Protein AF-A0A0Q4E745-F1 (afdb_monomer)

pLDDT: mean 74.01, std 17.49, range [37.34, 93.94]

Sequence (80 aa):
MLDGCGTDNRNDLLIIAIEALLESGKYTGRDIVSAAVALGFKASHAGAILNANRGGNPARHRWQRGVEGVYYLHPVKMAA

Mean predicted aligned error: 8.69 Å

Foldseek 3Di:
DPPPDDPVCVLVVLLVLLVVCQVVPQFALVSSLVVVVVVPDDSVSNSCVLPVVDDPDVVSRQWDADPVRTMHGNPPPPPD

Solvent-accessible surface area (backbone atoms only — not comparable to full-atom values): 4959 Å² total; per-residue (Å²): 132,89,83,85,65,64,88,89,44,59,65,60,54,47,53,53,49,51,52,55,36,42,77,73,67,38,35,39,62,69,51,42,29,56,51,40,36,78,74,71,45,55,53,70,57,44,48,46,41,69,71,63,64,58,58,104,44,63,92,74,52,60,54,49,77,48,98,85,56,38,44,46,66,55,81,75,80,72,80,128

Secondary structure (DSSP, 8-state):
---SS-GGGHHHHHHHHHHHHHHTT--BHHHHHHHHHHTT--HHHHHHHHHH--SS-GGG--EEE-TTSBEEEPPP----

Nearest PDB structures (foldseek):
  6awl-assembly1_B  TM=5.445E-01  e=2.969E+00  Homo sapiens
  8ibx-assembly1_C  TM=4.880E-01  e=7.213E+00  Bombyx mori

Radius of gyration: 12.61 Å; Cα contacts (8 Å, |Δi|>4): 74; chains: 1; bounding box: 25×36×37 Å

Structure (mmCIF, N/CA/C/O backbone):
data_AF-A0A0Q4E745-F1
#
_entry.id   AF-A0A0Q4E745-F1
#
loop_
_atom_site.group_PDB
_atom_site.id
_atom_site.type_symbol
_atom_site.label_atom_id
_atom_site.label_alt_id
_atom_site.label_comp_id
_atom_site.label_asym_id
_atom_site.label_entity_id
_atom_site.label_seq_id
_atom_site.pdbx_PDB_ins_code
_atom_site.Cartn_x
_atom_site.Cartn_y
_atom_site.Cartn_z
_atom_site.occupancy
_atom_site.B_iso_or_equiv
_atom_site.auth_seq_id
_atom_site.auth_comp_id
_atom_site.auth_asym_id
_atom_site.auth_atom_id
_atom_site.pdbx_PDB_model_num
ATOM 1 N N . MET A 1 1 ? -1.401 -8.826 -18.211 1.00 41.72 1 MET A N 1
ATOM 2 C CA . MET A 1 1 ? 0.048 -8.540 -18.247 1.00 41.72 1 MET A CA 1
ATOM 3 C C . MET A 1 1 ? 0.218 -7.056 -18.522 1.00 41.72 1 MET A C 1
ATOM 5 O O . MET A 1 1 ? -0.260 -6.590 -19.548 1.00 41.72 1 MET A O 1
ATOM 9 N N . LEU A 1 2 ? 0.786 -6.302 -17.579 1.00 45.16 2 LEU A N 1
ATOM 10 C CA . LEU A 1 2 ? 1.115 -4.878 -17.748 1.00 45.16 2 LEU A CA 1
ATOM 11 C C . LEU A 1 2 ? 2.438 -4.751 -18.529 1.00 45.16 2 LEU A C 1
ATOM 13 O O . LEU A 1 2 ? 3.419 -4.232 -18.011 1.00 45.16 2 LEU A O 1
ATOM 17 N N . ASP A 1 3 ? 2.482 -5.281 -19.753 1.00 45.06 3 ASP A N 1
ATOM 18 C CA . ASP A 1 3 ? 3.708 -5.352 -20.574 1.00 45.06 3 ASP A CA 1
ATOM 19 C C . ASP A 1 3 ? 3.892 -4.151 -21.523 1.00 45.06 3 ASP A C 1
ATOM 21 O O . ASP A 1 3 ? 4.841 -4.105 -22.297 1.00 45.06 3 ASP A O 1
ATOM 25 N N . GLY A 1 4 ? 2.999 -3.155 -21.476 1.00 45.47 4 GLY A N 1
ATOM 26 C CA . GLY A 1 4 ? 2.983 -2.046 -22.442 1.00 45.47 4 GLY A CA 1
ATOM 27 C C . GLY A 1 4 ? 3.400 -0.669 -21.920 1.00 45.47 4 GLY A C 1
ATOM 28 O O . GLY A 1 4 ? 3.493 0.264 -22.711 1.00 45.47 4 GLY A O 1
ATOM 29 N N . CYS A 1 5 ? 3.629 -0.495 -20.616 1.00 42.66 5 CYS A N 1
ATOM 30 C CA . CYS A 1 5 ? 3.986 0.806 -20.047 1.00 42.66 5 CYS A CA 1
ATOM 31 C C . CYS A 1 5 ? 5.436 0.745 -19.571 1.00 42.66 5 CYS A C 1
ATOM 33 O O . CYS A 1 5 ? 5.751 -0.084 -18.721 1.00 42.66 5 CYS A O 1
ATOM 35 N N . GLY A 1 6 ? 6.298 1.579 -20.163 1.00 44.69 6 GLY A N 1
ATOM 36 C CA . GLY A 1 6 ? 7.759 1.540 -20.054 1.00 44.69 6 GLY A CA 1
ATOM 37 C C . GLY A 1 6 ? 8.305 1.020 -18.721 1.00 44.69 6 GLY A C 1
ATOM 38 O O . GLY A 1 6 ? 7.912 1.461 -17.639 1.00 44.69 6 GLY A O 1
ATOM 39 N N . THR A 1 7 ? 9.259 0.097 -18.820 1.00 51.38 7 THR A N 1
ATOM 40 C CA . THR A 1 7 ? 10.004 -0.529 -17.715 1.00 51.38 7 THR A CA 1
ATOM 41 C C . THR A 1 7 ? 10.607 0.459 -16.711 1.00 51.38 7 THR A C 1
ATOM 43 O O . 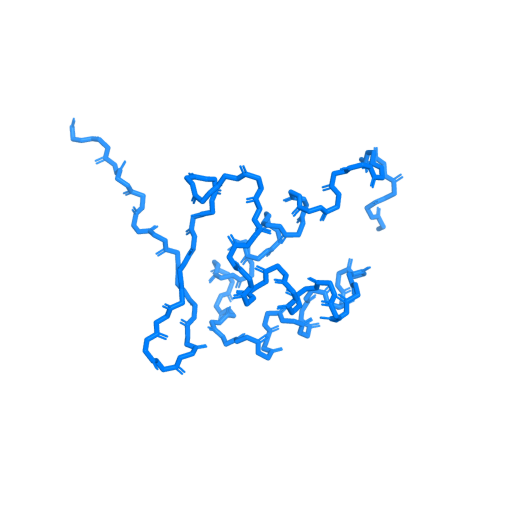THR A 1 7 ? 10.892 0.063 -15.582 1.00 51.38 7 THR A O 1
ATOM 46 N N . ASP A 1 8 ? 10.723 1.736 -17.076 1.00 56.31 8 ASP A N 1
ATOM 47 C CA . ASP A 1 8 ? 11.242 2.812 -16.231 1.00 56.31 8 ASP A CA 1
ATOM 48 C C . ASP A 1 8 ? 10.243 3.351 -15.197 1.00 56.31 8 ASP A C 1
ATOM 50 O O . ASP A 1 8 ? 10.650 4.078 -14.294 1.00 56.31 8 ASP A O 1
ATOM 54 N N . ASN A 1 9 ? 8.958 2.966 -15.255 1.00 74.62 9 ASN A N 1
ATOM 55 C CA . ASN A 1 9 ? 7.936 3.506 -14.349 1.00 74.62 9 ASN A CA 1
ATOM 56 C C . ASN A 1 9 ? 7.356 2.512 -13.328 1.00 74.62 9 ASN A C 1
ATOM 58 O O . ASN A 1 9 ? 6.272 2.719 -12.782 1.00 74.62 9 ASN A O 1
ATOM 62 N N . ARG A 1 10 ? 8.070 1.415 -13.028 1.00 77.94 10 ARG A N 1
ATOM 63 C CA . ARG A 1 10 ? 7.590 0.382 -12.082 1.00 77.94 10 ARG A CA 1
ATOM 64 C C . ARG A 1 10 ? 7.320 0.914 -10.672 1.00 77.94 10 ARG A C 1
ATOM 66 O O . ARG A 1 10 ? 6.497 0.332 -9.973 1.00 77.94 10 ARG A O 1
ATOM 73 N N . ASN A 1 11 ? 7.999 1.985 -10.258 1.00 81.56 11 ASN A N 1
ATOM 74 C CA . ASN A 1 11 ? 7.736 2.639 -8.976 1.00 81.56 11 ASN A CA 1
ATOM 75 C C . ASN A 1 11 ? 6.382 3.360 -8.987 1.00 81.56 11 ASN A C 1
ATOM 77 O O . ASN A 1 11 ? 5.574 3.090 -8.104 1.00 81.56 11 ASN A O 1
ATOM 81 N N . ASP A 1 12 ? 6.094 4.197 -9.990 1.00 78.81 12 ASP A N 1
ATOM 82 C CA . ASP A 1 12 ? 4.797 4.886 -10.065 1.00 78.81 12 ASP A CA 1
ATOM 83 C C . ASP A 1 12 ? 3.650 3.889 -10.282 1.00 78.81 12 ASP A C 1
ATOM 85 O O . ASP A 1 12 ? 2.599 4.025 -9.662 1.00 78.81 12 ASP A O 1
ATOM 89 N N . LEU A 1 13 ? 3.857 2.835 -11.084 1.00 84.19 13 LEU A N 1
ATOM 90 C CA . LEU A 1 13 ? 2.865 1.765 -11.252 1.00 84.19 13 LEU A CA 1
ATOM 91 C C . LEU A 1 13 ? 2.551 1.059 -9.927 1.00 84.19 13 LEU A C 1
ATOM 93 O O . LEU A 1 13 ? 1.394 0.750 -9.652 1.00 84.19 13 LEU A O 1
ATOM 97 N N . LEU A 1 14 ? 3.568 0.811 -9.100 1.00 86.75 14 LEU A N 1
ATOM 98 C CA . LEU A 1 14 ? 3.383 0.211 -7.782 1.00 86.75 14 LEU A CA 1
ATOM 99 C C . LEU A 1 14 ? 2.704 1.181 -6.805 1.00 86.75 14 LEU A C 1
ATOM 101 O O . LEU A 1 14 ? 1.873 0.745 -6.017 1.00 86.75 14 LEU A O 1
ATOM 105 N N . ILE A 1 15 ? 2.996 2.483 -6.877 1.00 84.88 15 ILE A N 1
ATOM 106 C CA . ILE A 1 15 ? 2.304 3.509 -6.080 1.00 84.88 15 ILE A CA 1
ATOM 107 C C . ILE A 1 15 ? 0.807 3.528 -6.418 1.00 84.88 15 ILE A C 1
ATOM 109 O O . ILE A 1 15 ? -0.014 3.425 -5.510 1.00 84.88 15 ILE A O 1
ATOM 113 N N . ILE A 1 16 ? 0.454 3.561 -7.708 1.00 84.62 16 ILE A N 1
ATOM 114 C CA . ILE A 1 16 ? -0.943 3.510 -8.172 1.00 84.62 16 ILE A CA 1
ATOM 115 C C . ILE A 1 16 ? -1.615 2.203 -7.732 1.00 84.62 16 ILE A C 1
ATOM 117 O O . ILE A 1 16 ? -2.753 2.209 -7.266 1.00 84.62 16 ILE A O 1
ATOM 121 N N . ALA A 1 17 ? -0.909 1.074 -7.838 1.00 88.44 17 ALA A N 1
ATOM 122 C CA . ALA A 1 17 ? -1.435 -0.212 -7.394 1.00 88.44 17 ALA A CA 1
ATOM 123 C C . ALA A 1 17 ? -1.715 -0.227 -5.882 1.00 88.44 17 ALA A C 1
ATOM 125 O O . ALA A 1 17 ? -2.751 -0.734 -5.467 1.00 88.44 17 ALA A O 1
ATOM 126 N N . ILE A 1 18 ? -0.833 0.346 -5.057 1.00 87.75 18 ILE A N 1
ATOM 127 C CA . ILE A 1 18 ? -1.048 0.455 -3.606 1.00 87.75 18 ILE A CA 1
ATOM 128 C C . ILE A 1 18 ? -2.290 1.304 -3.307 1.00 87.75 18 ILE A C 1
ATOM 130 O O . ILE A 1 18 ? -3.093 0.905 -2.467 1.00 87.75 18 ILE A O 1
ATOM 134 N N . GLU A 1 19 ? -2.492 2.420 -4.010 1.00 87.00 19 GLU A N 1
ATOM 135 C CA . GLU A 1 19 ? -3.691 3.255 -3.844 1.00 87.00 19 GLU A CA 1
ATOM 136 C C . GLU A 1 19 ? -4.975 2.477 -4.160 1.00 87.00 19 GLU A C 1
ATOM 138 O O . GLU A 1 19 ? -5.872 2.414 -3.320 1.00 87.00 19 GLU A O 1
ATOM 143 N N . ALA A 1 20 ? -5.027 1.789 -5.303 1.00 87.38 20 ALA A N 1
ATOM 144 C CA . ALA A 1 20 ? -6.176 0.962 -5.676 1.00 87.38 20 ALA A CA 1
ATOM 145 C C . ALA A 1 20 ? -6.431 -0.186 -4.677 1.00 87.38 20 ALA A C 1
ATOM 147 O O . ALA A 1 20 ? -7.574 -0.528 -4.371 1.00 87.38 20 ALA A O 1
ATOM 148 N N . LEU A 1 21 ? -5.368 -0.786 -4.129 1.00 89.62 21 LEU A N 1
ATOM 149 C CA . LEU A 1 21 ? -5.487 -1.832 -3.112 1.00 89.62 21 LEU A CA 1
ATOM 150 C C . LEU A 1 21 ? -6.079 -1.291 -1.806 1.00 89.62 21 LEU A C 1
ATOM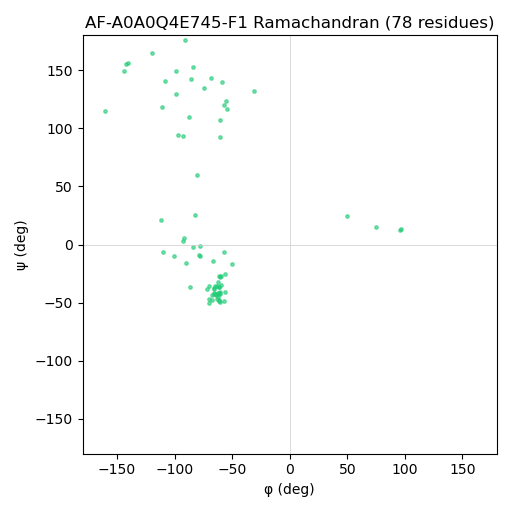 152 O O . LEU A 1 21 ? -6.918 -1.963 -1.199 1.00 89.62 21 LEU A O 1
ATOM 156 N N . LEU A 1 22 ? -5.711 -0.075 -1.408 1.00 87.56 22 LEU A N 1
ATOM 157 C CA . LEU A 1 22 ? -6.303 0.598 -0.253 1.00 87.56 22 LEU A CA 1
ATOM 158 C C . LEU A 1 22 ? -7.783 0.925 -0.485 1.00 87.56 22 LEU A C 1
ATOM 160 O O . LEU A 1 22 ? -8.594 0.665 0.403 1.00 87.56 22 LEU A O 1
ATOM 164 N N . GLU A 1 23 ? -8.156 1.406 -1.676 1.00 86.69 23 GLU A N 1
ATOM 165 C CA . GLU A 1 23 ? -9.567 1.611 -2.052 1.00 86.69 23 GLU A CA 1
ATOM 166 C C . GLU A 1 23 ? -10.368 0.301 -1.998 1.00 86.69 23 GLU A C 1
ATOM 168 O O . GLU A 1 23 ? -11.524 0.294 -1.581 1.00 86.69 23 GLU A O 1
ATOM 173 N N . SER A 1 24 ? -9.740 -0.830 -2.340 1.00 85.62 24 SER A N 1
ATOM 174 C CA . SER A 1 24 ? -10.365 -2.161 -2.292 1.00 85.62 24 SER A CA 1
ATOM 175 C C . SER A 1 24 ? -10.462 -2.788 -0.891 1.00 85.62 24 SER A C 1
ATOM 177 O O . SER A 1 24 ? -10.966 -3.904 -0.749 1.00 85.62 24 SER A O 1
ATOM 179 N N . GLY A 1 25 ? -9.963 -2.112 0.148 1.00 85.25 25 GLY A N 1
ATOM 180 C CA . GLY A 1 25 ? -10.043 -2.588 1.531 1.00 85.25 25 GLY A CA 1
ATOM 181 C C . GLY A 1 25 ? -8.809 -3.326 2.056 1.00 85.25 25 GLY A C 1
ATOM 182 O O . GLY A 1 25 ? -8.882 -3.995 3.088 1.00 85.25 25 GLY A O 1
ATOM 183 N N . LYS A 1 26 ? -7.664 -3.261 1.364 1.00 87.75 26 LYS A N 1
ATOM 184 C CA . LYS A 1 26 ? -6.411 -3.891 1.812 1.00 87.75 26 LYS A CA 1
ATOM 185 C C . LYS A 1 26 ? -5.579 -2.898 2.608 1.00 87.75 26 LYS A C 1
ATOM 187 O O . LYS A 1 26 ? -4.785 -2.161 2.042 1.00 87.75 26 LYS A O 1
ATOM 192 N N . TYR A 1 27 ? -5.742 -2.905 3.927 1.00 87.31 27 TYR A N 1
ATOM 193 C CA . TYR A 1 27 ? -5.128 -1.893 4.789 1.00 87.31 27 TYR A CA 1
ATOM 194 C C . TYR A 1 27 ? -3.860 -2.348 5.510 1.00 87.31 27 TYR A C 1
ATOM 196 O O . TYR A 1 27 ? -3.183 -1.523 6.109 1.00 87.31 27 TYR A O 1
ATOM 204 N N . THR A 1 28 ? -3.503 -3.633 5.492 1.00 89.00 28 THR A N 1
ATOM 205 C CA . THR A 1 28 ? -2.284 -4.100 6.171 1.00 89.00 28 THR A CA 1
ATOM 206 C C . THR A 1 28 ? -1.133 -4.250 5.187 1.00 89.00 28 THR A C 1
ATOM 208 O O . THR A 1 28 ? -1.325 -4.600 4.022 1.00 89.00 28 THR A O 1
ATOM 211 N N . GLY A 1 29 ? 0.101 -4.049 5.656 1.00 88.06 29 GLY A N 1
ATOM 212 C CA . GLY A 1 29 ? 1.263 -4.197 4.777 1.00 88.06 29 GLY A CA 1
ATOM 213 C C . GLY A 1 29 ? 1.424 -5.610 4.215 1.00 88.06 29 GLY A C 1
ATOM 214 O O . GLY A 1 29 ? 1.846 -5.770 3.072 1.00 88.06 29 GLY A O 1
ATOM 215 N N . ARG A 1 30 ? 1.019 -6.634 4.976 1.00 90.81 30 ARG A N 1
ATOM 216 C CA . ARG A 1 30 ? 0.997 -8.023 4.504 1.00 90.81 30 ARG A CA 1
ATOM 217 C C . ARG A 1 30 ? 0.030 -8.196 3.336 1.00 90.81 30 ARG A C 1
ATOM 219 O O . ARG A 1 30 ? 0.405 -8.795 2.330 1.00 90.81 30 ARG A O 1
ATOM 226 N N . ASP A 1 31 ? -1.179 -7.659 3.462 1.00 91.44 31 ASP A N 1
ATOM 227 C CA . ASP A 1 31 ? -2.211 -7.788 2.434 1.00 91.44 31 ASP A CA 1
ATOM 228 C C . ASP A 1 31 ? -1.834 -7.033 1.161 1.00 91.44 31 ASP A C 1
ATOM 230 O O . ASP A 1 31 ? -1.952 -7.576 0.062 1.00 91.44 31 ASP A O 1
ATOM 234 N N . ILE A 1 32 ? -1.315 -5.813 1.313 1.00 90.44 32 ILE A N 1
ATOM 235 C CA . ILE A 1 32 ? -0.864 -4.973 0.199 1.00 90.44 32 ILE A CA 1
ATOM 236 C C . ILE A 1 32 ? 0.277 -5.662 -0.555 1.00 90.44 32 ILE A C 1
ATOM 238 O O . ILE A 1 32 ? 0.226 -5.778 -1.778 1.00 90.44 32 ILE A O 1
ATOM 242 N N . VAL A 1 33 ? 1.286 -6.179 0.156 1.00 92.25 33 VAL A N 1
ATOM 243 C CA . VAL A 1 33 ? 2.411 -6.890 -0.472 1.00 92.25 33 VAL A CA 1
ATOM 244 C C . VAL A 1 33 ? 1.939 -8.171 -1.159 1.00 92.25 33 VAL A C 1
ATOM 246 O O . VAL A 1 33 ? 2.340 -8.428 -2.293 1.00 92.25 33 VAL A O 1
ATOM 249 N N . SER A 1 34 ? 1.065 -8.958 -0.525 1.00 93.94 34 SER A N 1
ATOM 250 C CA . SER A 1 34 ? 0.533 -10.185 -1.129 1.00 93.94 34 SER A CA 1
ATOM 251 C C . SER A 1 34 ? -0.254 -9.895 -2.409 1.00 93.94 34 SER A C 1
ATOM 253 O O . SER A 1 34 ? -0.108 -10.611 -3.399 1.00 93.94 34 SER A O 1
ATOM 255 N N . ALA A 1 35 ? -1.066 -8.838 -2.414 1.00 92.50 35 ALA A N 1
ATOM 256 C CA . ALA A 1 35 ? -1.838 -8.450 -3.585 1.00 92.50 35 ALA A CA 1
ATOM 257 C C . ALA A 1 35 ? -0.950 -7.857 -4.692 1.00 92.50 35 ALA A C 1
ATOM 259 O O . ALA A 1 35 ? -1.123 -8.192 -5.860 1.00 92.50 35 ALA A O 1
ATOM 260 N N . ALA A 1 36 ? 0.070 -7.067 -4.345 1.00 89.69 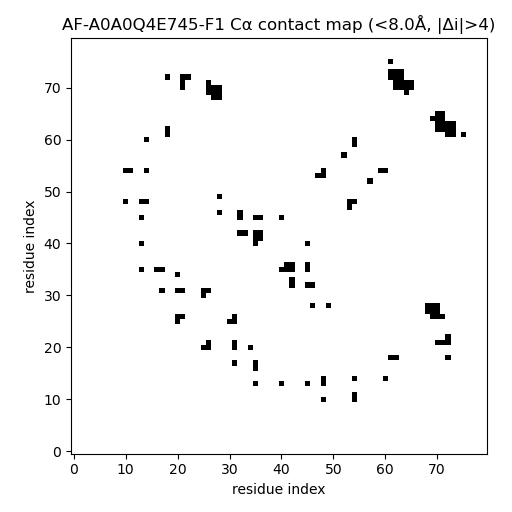36 ALA A N 1
ATOM 261 C CA . ALA A 1 36 ? 1.053 -6.573 -5.309 1.00 89.69 36 ALA A CA 1
ATOM 262 C C . ALA A 1 36 ? 1.827 -7.720 -5.988 1.00 89.69 36 ALA A C 1
ATOM 264 O O . ALA A 1 36 ? 2.094 -7.664 -7.188 1.00 89.69 36 ALA A O 1
ATOM 265 N N . VAL A 1 37 ? 2.143 -8.793 -5.256 1.00 92.88 37 VAL A N 1
ATOM 266 C CA . VAL A 1 37 ? 2.756 -9.997 -5.843 1.00 92.88 37 VAL A CA 1
ATOM 267 C C . VAL A 1 37 ? 1.818 -10.675 -6.836 1.00 92.88 37 VAL A C 1
ATOM 269 O O . VAL A 1 37 ? 2.258 -11.036 -7.926 1.00 92.88 37 VAL A O 1
ATOM 272 N N . ALA A 1 38 ? 0.525 -10.784 -6.516 1.00 90.75 38 ALA A N 1
ATOM 273 C CA . ALA A 1 38 ? -0.474 -11.317 -7.445 1.00 90.75 38 ALA A CA 1
ATOM 274 C C . ALA A 1 38 ? -0.598 -10.476 -8.735 1.00 90.75 38 ALA A C 1
ATOM 276 O O . ALA A 1 38 ? -0.924 -11.011 -9.791 1.00 90.75 38 ALA A O 1
ATOM 277 N N . LEU A 1 39 ? -0.276 -9.179 -8.668 1.00 86.31 39 LEU A N 1
ATOM 278 C CA . LEU A 1 39 ? -0.213 -8.265 -9.816 1.00 86.31 39 LEU A CA 1
ATOM 279 C C . LEU A 1 39 ? 1.126 -8.315 -10.583 1.00 86.31 39 LEU A C 1
ATOM 281 O O . LEU A 1 39 ? 1.278 -7.630 -11.594 1.00 86.31 39 LEU A O 1
ATOM 285 N N . GLY A 1 40 ? 2.095 -9.121 -10.134 1.00 88.69 40 GLY A N 1
ATOM 286 C CA . GLY A 1 40 ? 3.389 -9.315 -10.800 1.00 88.69 40 GLY A CA 1
ATOM 287 C C . GLY A 1 40 ? 4.537 -8.444 -10.274 1.00 88.69 40 GLY A C 1
ATOM 288 O O . GLY A 1 40 ? 5.598 -8.370 -10.904 1.00 88.69 40 GLY A O 1
ATOM 289 N N . PHE A 1 41 ? 4.370 -7.779 -9.127 1.00 88.69 41 PHE A N 1
ATOM 290 C CA . PHE A 1 41 ? 5.464 -7.071 -8.456 1.00 88.69 41 PHE A CA 1
ATOM 291 C C . PHE A 1 41 ? 6.290 -8.013 -7.571 1.00 88.69 41 PHE A C 1
ATOM 293 O O . PHE A 1 41 ? 5.806 -9.013 -7.047 1.00 88.69 41 PHE A O 1
ATOM 300 N N . LYS A 1 42 ? 7.568 -7.681 -7.359 1.00 91.25 42 LYS A N 1
ATOM 301 C CA . LYS A 1 42 ? 8.408 -8.416 -6.402 1.00 91.25 42 LYS A CA 1
ATOM 302 C C . LYS A 1 42 ? 8.014 -8.028 -4.977 1.00 91.25 42 LYS A C 1
ATOM 304 O O . LYS A 1 42 ? 7.927 -6.840 -4.678 1.00 91.25 42 LYS A O 1
ATOM 309 N N . ALA A 1 43 ? 7.878 -9.006 -4.080 1.00 89.50 43 ALA A N 1
ATOM 310 C CA . ALA A 1 43 ? 7.534 -8.758 -2.675 1.00 89.50 43 ALA A CA 1
ATOM 311 C C . ALA A 1 43 ? 8.517 -7.798 -1.983 1.00 89.50 43 ALA A C 1
ATOM 313 O O . ALA A 1 43 ? 8.103 -6.896 -1.260 1.00 89.50 43 ALA A O 1
ATOM 314 N N . SER A 1 44 ? 9.819 -7.947 -2.252 1.00 88.50 44 SER A N 1
ATOM 315 C CA . SER A 1 44 ? 10.862 -7.057 -1.727 1.00 88.50 44 SER A CA 1
ATOM 316 C C . SER A 1 44 ? 10.743 -5.628 -2.257 1.00 88.50 44 SER A C 1
ATOM 318 O O . SER A 1 44 ? 10.974 -4.680 -1.513 1.00 88.50 44 SER A O 1
ATOM 320 N N . HIS A 1 45 ? 10.338 -5.460 -3.519 1.00 86.31 45 HIS A N 1
ATOM 321 C CA . HIS A 1 45 ? 10.105 -4.149 -4.127 1.00 86.31 45 HIS A CA 1
ATOM 322 C C . HIS A 1 45 ? 8.858 -3.482 -3.537 1.00 86.31 45 HIS A C 1
ATOM 324 O O . HIS A 1 45 ? 8.939 -2.339 -3.095 1.00 86.31 45 HIS A O 1
ATOM 330 N N . ALA A 1 46 ? 7.750 -4.221 -3.431 1.00 87.19 46 ALA A N 1
ATOM 331 C CA . ALA A 1 46 ? 6.524 -3.766 -2.775 1.00 87.19 46 ALA A CA 1
ATOM 332 C C . ALA A 1 46 ? 6.777 -3.355 -1.318 1.00 87.19 46 ALA A C 1
ATOM 334 O O . ALA A 1 46 ? 6.430 -2.248 -0.917 1.00 87.19 46 ALA A O 1
ATOM 335 N N . GLY A 1 47 ? 7.463 -4.203 -0.547 1.00 87.56 47 GLY A N 1
ATOM 336 C CA . GLY A 1 47 ? 7.824 -3.912 0.838 1.00 87.56 47 GLY A CA 1
ATOM 337 C C . GLY A 1 47 ? 8.761 -2.711 0.979 1.00 87.56 47 GLY A C 1
ATOM 338 O O . GLY A 1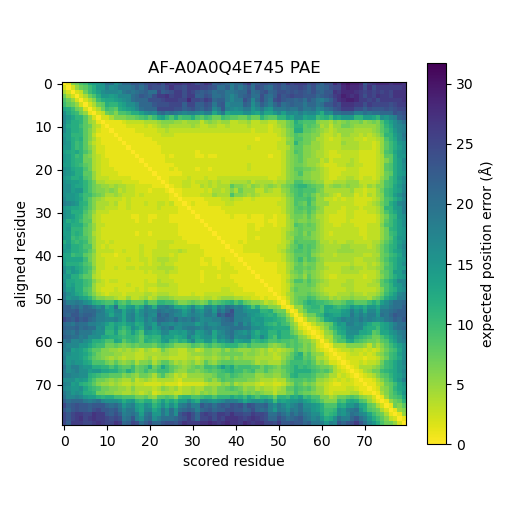 47 ? 8.622 -1.948 1.934 1.00 87.56 47 GLY A O 1
ATOM 339 N N . ALA A 1 48 ? 9.686 -2.508 0.036 1.00 84.50 48 ALA A N 1
ATOM 340 C CA . ALA A 1 48 ? 10.573 -1.349 0.035 1.00 84.50 48 ALA A CA 1
ATOM 341 C C . ALA A 1 48 ? 9.810 -0.042 -0.229 1.00 84.50 48 ALA A C 1
ATOM 343 O O . ALA A 1 48 ? 9.986 0.903 0.532 1.00 84.50 48 ALA A O 1
ATOM 344 N N . ILE A 1 49 ? 8.934 0.014 -1.240 1.00 83.38 49 ILE A N 1
ATOM 345 C CA . ILE A 1 49 ? 8.109 1.207 -1.518 1.00 83.38 49 ILE A CA 1
ATOM 346 C C . ILE A 1 49 ? 7.184 1.511 -0.338 1.00 83.38 49 ILE A C 1
ATOM 348 O O . ILE A 1 49 ? 7.114 2.653 0.119 1.00 83.38 49 ILE A O 1
ATOM 352 N N . LEU A 1 50 ? 6.543 0.473 0.201 1.00 82.06 50 LEU A N 1
ATOM 353 C CA . LEU A 1 5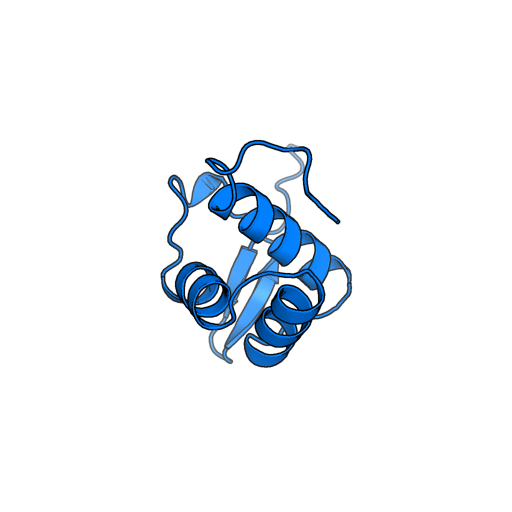0 ? 5.585 0.595 1.290 1.00 82.06 50 LEU A CA 1
ATOM 354 C C . LEU A 1 50 ? 6.230 1.082 2.604 1.00 82.06 50 LEU A C 1
ATOM 356 O O . LEU A 1 50 ? 5.662 1.923 3.294 1.00 82.06 50 LEU A O 1
ATOM 360 N N . ASN A 1 51 ? 7.424 0.583 2.951 1.00 76.81 51 ASN A N 1
ATOM 361 C CA . ASN A 1 51 ? 8.109 0.959 4.197 1.00 76.81 51 ASN A CA 1
ATOM 362 C C . ASN A 1 51 ? 8.959 2.220 4.078 1.00 76.81 51 ASN A C 1
ATOM 364 O O . ASN A 1 51 ? 9.075 2.971 5.042 1.00 76.81 51 ASN A O 1
ATOM 368 N N . ALA A 1 52 ? 9.608 2.437 2.936 1.00 67.88 52 ALA A N 1
ATOM 369 C CA . ALA A 1 52 ? 10.567 3.524 2.816 1.00 67.88 52 ALA A CA 1
ATOM 370 C C . ALA A 1 52 ? 9.884 4.886 2.636 1.00 67.88 52 ALA A C 1
ATOM 372 O O . ALA A 1 52 ? 10.569 5.905 2.657 1.00 67.88 52 ALA A O 1
ATOM 373 N N . ASN A 1 53 ? 8.563 4.911 2.412 1.00 58.88 53 ASN A N 1
ATOM 374 C CA . ASN A 1 53 ? 7.849 6.093 1.931 1.00 58.88 53 ASN A CA 1
ATOM 375 C C . ASN A 1 53 ? 8.545 6.701 0.686 1.00 58.88 53 ASN A C 1
ATOM 377 O O . ASN A 1 53 ? 8.475 7.899 0.424 1.00 58.88 53 ASN A O 1
ATOM 381 N N . ARG A 1 54 ? 9.295 5.868 -0.058 1.00 49.25 54 ARG A N 1
ATOM 382 C CA . ARG A 1 54 ? 10.162 6.273 -1.168 1.00 49.25 54 ARG A CA 1
ATOM 383 C C . ARG A 1 54 ? 9.420 6.080 -2.474 1.00 49.25 54 ARG A C 1
ATOM 385 O O . ARG A 1 54 ? 9.462 5.018 -3.080 1.00 49.25 54 ARG A O 1
ATOM 392 N N . GLY A 1 55 ? 8.797 7.153 -2.910 1.00 47.88 55 GLY A N 1
ATOM 393 C CA . GLY A 1 55 ? 8.659 7.512 -4.311 1.00 47.88 55 GLY A CA 1
ATOM 394 C C . GLY A 1 55 ? 9.331 8.867 -4.466 1.00 47.88 55 GLY A C 1
ATOM 395 O O . GLY A 1 55 ? 9.618 9.531 -3.468 1.00 47.88 55 GLY A O 1
ATOM 396 N N . GLY A 1 56 ? 9.618 9.289 -5.694 1.00 38.78 56 GLY A N 1
ATOM 397 C CA . GLY A 1 56 ? 10.364 10.528 -5.949 1.00 38.78 56 GLY A CA 1
ATOM 398 C C . GLY A 1 56 ? 9.742 11.801 -5.351 1.00 38.78 56 GLY A C 1
ATOM 399 O O . GLY A 1 56 ? 10.368 12.853 -5.411 1.00 38.78 56 GLY A O 1
ATOM 400 N N . ASN A 1 57 ? 8.535 11.733 -4.775 1.00 50.81 57 ASN A N 1
ATOM 401 C CA . ASN A 1 57 ? 7.882 12.843 -4.098 1.00 50.81 57 ASN A CA 1
ATOM 402 C C . ASN A 1 57 ? 6.767 12.345 -3.143 1.00 50.81 57 ASN A C 1
ATOM 404 O O . ASN A 1 57 ? 5.754 11.847 -3.634 1.00 50.81 57 ASN A O 1
ATOM 408 N N . PRO A 1 58 ? 6.876 12.520 -1.812 1.00 51.47 58 PRO A N 1
ATOM 409 C CA . PRO A 1 58 ? 5.815 12.184 -0.853 1.00 51.47 58 PRO A CA 1
ATOM 410 C C . PRO A 1 58 ? 4.474 12.881 -1.131 1.00 51.47 58 PRO A C 1
ATOM 412 O O . PRO A 1 58 ? 3.429 12.334 -0.804 1.00 51.47 58 PRO A O 1
ATOM 415 N N . ALA A 1 59 ? 4.470 14.042 -1.802 1.00 55.44 59 ALA A N 1
ATOM 416 C CA . ALA A 1 59 ? 3.238 14.709 -2.239 1.00 55.44 59 ALA A CA 1
ATOM 417 C C . ALA A 1 59 ? 2.472 13.929 -3.328 1.00 55.44 59 ALA A C 1
ATOM 419 O O . ALA A 1 59 ? 1.320 14.247 -3.615 1.00 55.44 59 ALA A O 1
ATOM 420 N N . ARG A 1 60 ? 3.104 12.926 -3.956 1.00 56.59 60 ARG A N 1
ATOM 421 C CA . ARG A 1 60 ? 2.463 12.018 -4.919 1.00 56.59 60 ARG A CA 1
ATOM 422 C C . ARG A 1 60 ? 1.862 10.782 -4.260 1.00 56.59 60 ARG A C 1
ATOM 424 O O . ARG A 1 60 ? 1.077 10.110 -4.911 1.00 56.59 60 ARG A O 1
ATOM 431 N N . HIS A 1 61 ? 2.223 10.465 -3.018 1.00 68.62 61 HIS A N 1
ATOM 432 C CA . HIS A 1 61 ? 1.666 9.309 -2.329 1.00 68.62 61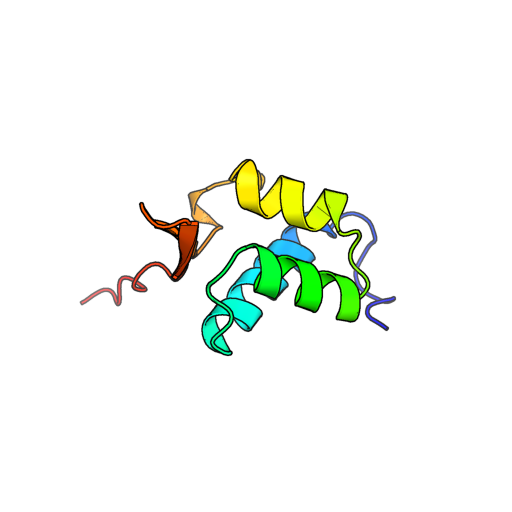 HIS A CA 1
ATOM 433 C C . HIS A 1 61 ? 0.394 9.741 -1.629 1.00 68.62 61 HIS A C 1
ATOM 435 O O . HIS A 1 61 ? 0.438 10.471 -0.642 1.00 68.62 61 HIS A O 1
ATOM 441 N N . ARG A 1 62 ? -0.759 9.293 -2.120 1.00 73.25 62 ARG A N 1
ATOM 442 C CA . ARG A 1 62 ? -2.032 9.593 -1.467 1.00 73.25 62 ARG A CA 1
ATOM 443 C C . ARG A 1 62 ? -2.310 8.651 -0.306 1.00 73.25 62 ARG A C 1
ATOM 445 O O . ARG A 1 62 ? -3.469 8.471 0.027 1.00 73.25 62 ARG A O 1
ATOM 452 N N . TRP A 1 63 ? -1.295 8.061 0.322 1.00 78.75 63 TRP A N 1
ATOM 453 C CA . TRP A 1 63 ? -1.455 7.124 1.428 1.00 78.75 63 TRP A CA 1
ATOM 454 C C . TRP A 1 63 ? -0.397 7.317 2.511 1.00 78.75 63 TRP A C 1
ATOM 456 O O . TRP A 1 63 ? 0.698 7.812 2.265 1.00 78.75 63 TRP A O 1
ATOM 466 N N . GLN A 1 64 ? -0.734 6.894 3.724 1.00 76.94 64 GLN A N 1
ATOM 467 C CA . GLN A 1 64 ? 0.108 7.011 4.908 1.00 76.94 64 GLN A CA 1
ATOM 468 C C . GLN A 1 64 ? -0.024 5.772 5.794 1.00 76.94 64 GLN A C 1
ATOM 470 O O . GLN A 1 64 ? -1.028 5.060 5.748 1.00 76.94 64 GLN A O 1
ATOM 475 N N . ARG A 1 65 ? 1.014 5.518 6.597 1.00 81.12 65 ARG A N 1
ATOM 476 C CA . ARG A 1 65 ? 1.059 4.432 7.578 1.00 81.12 65 ARG A CA 1
ATOM 477 C C . ARG A 1 65 ? 0.727 4.969 8.966 1.00 81.12 65 ARG A C 1
ATOM 479 O O . ARG A 1 65 ? 1.346 5.922 9.428 1.00 81.12 65 ARG A O 1
ATOM 486 N N . GLY A 1 66 ? -0.204 4.310 9.639 1.00 74.56 66 GLY A N 1
ATOM 487 C CA . GLY A 1 66 ? -0.643 4.625 10.993 1.00 74.56 66 GLY A CA 1
ATOM 488 C C . GLY A 1 66 ? 0.142 3.880 12.056 1.00 74.56 66 GLY A C 1
ATOM 489 O O . GLY A 1 66 ? 0.967 3.008 11.769 1.00 74.56 66 GLY A O 1
ATOM 490 N N . VAL A 1 67 ? -0.175 4.203 13.308 1.00 69.81 67 VAL A N 1
ATOM 491 C CA . VAL A 1 67 ? 0.501 3.687 14.509 1.00 69.81 67 VAL A CA 1
ATOM 492 C C . VAL A 1 67 ? 0.410 2.163 14.641 1.00 69.81 67 VAL A C 1
ATOM 494 O O . VAL A 1 67 ? 1.331 1.536 15.152 1.00 69.81 67 VAL A O 1
ATOM 497 N N . GLU A 1 68 ? -0.644 1.551 14.103 1.00 76.81 68 GLU A N 1
ATOM 498 C CA . GLU A 1 68 ? -0.879 0.101 14.165 1.00 76.81 68 GLU A CA 1
ATOM 499 C C . GLU A 1 68 ? -0.301 -0.671 12.964 1.00 76.81 68 GLU A C 1
ATOM 501 O O . GLU A 1 68 ? -0.526 -1.868 12.810 1.00 76.81 68 GLU A O 1
ATOM 506 N N . GLY A 1 69 ? 0.438 -0.006 12.066 1.00 71.25 69 GLY A N 1
ATOM 507 C CA . GLY A 1 69 ? 0.911 -0.634 10.824 1.00 71.25 69 GLY A CA 1
ATOM 508 C C . GLY A 1 69 ? -0.178 -0.810 9.759 1.00 71.25 69 GLY A C 1
ATOM 509 O O . GLY A 1 69 ? 0.029 -1.534 8.782 1.00 71.25 69 GLY A O 1
ATOM 510 N N . VAL A 1 70 ? -1.304 -0.123 9.949 1.00 83.00 70 VAL A N 1
ATOM 511 C CA . VAL A 1 70 ? -2.402 0.021 8.992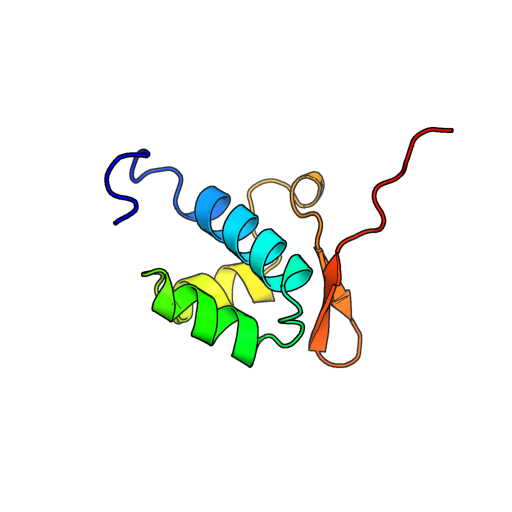 1.00 83.00 70 VAL A CA 1
ATOM 512 C C . VAL A 1 70 ? -2.104 1.185 8.048 1.00 83.00 70 VAL A C 1
ATOM 514 O O . VAL A 1 70 ? -1.560 2.207 8.463 1.00 83.00 70 VAL A O 1
ATOM 517 N N . TYR A 1 71 ? -2.456 1.032 6.782 1.00 83.31 71 TYR A N 1
ATOM 518 C CA . TYR A 1 71 ? -2.281 2.012 5.723 1.00 83.31 71 TYR A CA 1
ATOM 519 C C . TYR A 1 71 ? -3.642 2.582 5.331 1.00 83.31 71 TYR A C 1
ATOM 521 O O . TYR A 1 71 ? -4.635 1.859 5.278 1.00 83.31 71 TYR A O 1
ATOM 529 N N . TYR A 1 72 ? -3.690 3.881 5.064 1.00 78.75 72 TYR A N 1
ATOM 530 C CA . TYR A 1 72 ? -4.914 4.595 4.711 1.00 78.75 72 TYR A CA 1
ATOM 531 C C . TYR A 1 72 ? -4.612 5.672 3.686 1.00 78.75 72 TYR A C 1
ATOM 533 O O . TYR A 1 72 ? -3.518 6.240 3.673 1.00 78.75 72 TYR A O 1
ATOM 541 N N . LEU A 1 73 ? -5.594 5.957 2.833 1.00 80.00 73 LEU A N 1
ATOM 542 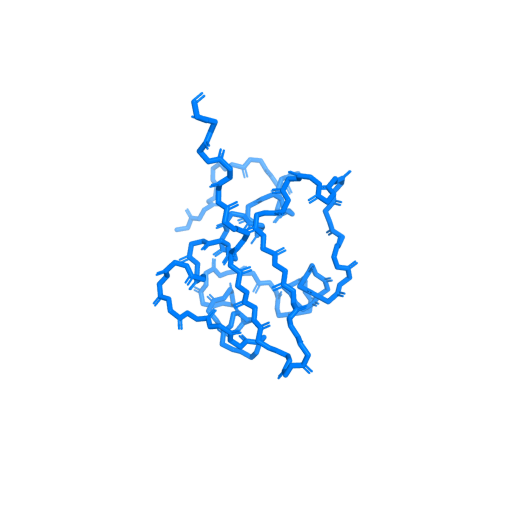C CA . LEU A 1 73 ? -5.503 7.066 1.898 1.00 80.00 73 LEU A CA 1
ATOM 543 C C . LEU A 1 73 ? -5.551 8.392 2.673 1.00 80.00 73 LEU A C 1
ATOM 545 O O . LEU A 1 73 ? -6.256 8.522 3.677 1.00 80.00 73 LEU A O 1
ATOM 549 N N . HIS A 1 74 ? -4.799 9.393 2.225 1.00 70.69 74 HIS 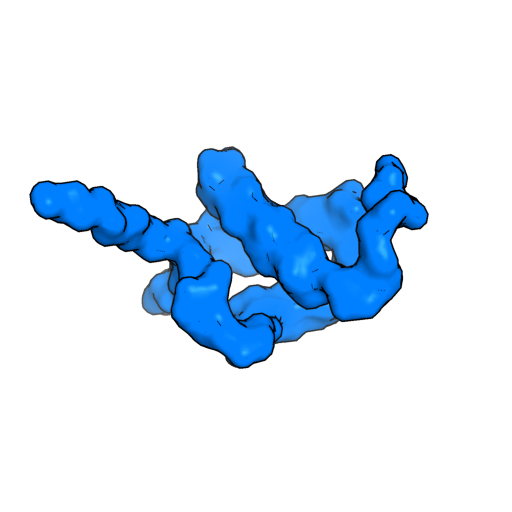A N 1
ATOM 550 C CA . HIS A 1 74 ? -5.004 10.762 2.666 1.00 70.69 74 HIS A CA 1
ATOM 551 C C . HIS A 1 74 ? -6.435 11.173 2.306 1.00 70.69 74 HIS A C 1
ATOM 553 O O . HIS A 1 74 ? -6.888 10.865 1.199 1.00 70.69 74 HIS A O 1
ATOM 559 N N . PRO A 1 75 ? -7.148 11.902 3.182 1.00 57.34 75 PRO A N 1
ATOM 560 C CA . PRO A 1 75 ? -8.351 12.580 2.740 1.00 57.34 75 PRO A CA 1
ATOM 561 C C . PRO A 1 75 ? -7.944 13.491 1.582 1.00 57.34 75 PRO A C 1
ATOM 563 O O . PRO A 1 75 ? -7.070 14.351 1.733 1.00 57.34 75 PRO A O 1
ATOM 566 N N . VAL A 1 76 ? -8.534 13.271 0.406 1.00 51.84 76 VAL A N 1
ATOM 567 C CA . VAL A 1 76 ? -8.432 14.229 -0.691 1.00 51.84 76 VAL A CA 1
ATOM 568 C C . VAL A 1 76 ? -8.918 15.546 -0.099 1.00 51.84 76 VAL A C 1
ATOM 570 O O . VAL A 1 76 ? -10.068 15.631 0.329 1.00 51.84 76 VAL A O 1
ATOM 573 N N . LYS A 1 77 ? -8.051 16.563 -0.014 1.00 44.09 77 LYS A N 1
ATOM 574 C CA . LYS A 1 77 ? -8.530 17.931 0.188 1.00 44.09 77 LYS A CA 1
ATOM 575 C C . LYS A 1 77 ? -9.411 18.232 -1.020 1.00 44.09 77 LYS A C 1
ATOM 577 O O . LYS A 1 77 ? -8.905 18.624 -2.066 1.00 44.09 77 LYS A O 1
ATOM 582 N N . MET A 1 78 ? -10.713 17.992 -0.900 1.00 38.25 78 MET A N 1
ATOM 583 C CA . MET A 1 78 ? -11.680 18.684 -1.730 1.00 38.25 78 MET A CA 1
ATOM 584 C C . MET A 1 78 ? -11.486 20.154 -1.381 1.00 38.25 78 MET A C 1
ATOM 586 O O . MET A 1 78 ? -11.727 20.562 -0.245 1.00 38.25 78 MET A O 1
ATOM 590 N N . ALA A 1 79 ? -10.888 20.904 -2.306 1.00 37.34 79 ALA A N 1
ATOM 591 C CA . ALA A 1 79 ? -10.869 22.351 -2.208 1.00 37.34 79 ALA A CA 1
ATOM 592 C C . ALA A 1 79 ? -12.331 22.802 -2.084 1.00 37.34 79 ALA A C 1
ATOM 594 O O . ALA A 1 79 ? -13.164 22.381 -2.888 1.00 37.34 79 ALA A O 1
ATOM 595 N N . ALA A 1 80 ? -12.613 23.534 -1.006 1.00 39.31 80 ALA A N 1
ATOM 596 C CA . ALA A 1 80 ? -13.903 24.159 -0.748 1.00 39.31 80 ALA A CA 1
ATOM 597 C C . ALA A 1 80 ? -14.211 25.237 -1.793 1.00 39.31 80 ALA A C 1
ATOM 599 O O . ALA A 1 80 ? -13.238 25.845 -2.302 1.00 39.31 80 ALA A O 1
#